Protein AF-A0A378JMI6-F1 (afdb_monomer_lite)

Foldseek 3Di:
DVVVVVVVVVVVVVVVVLVVCLPDPDPVSNVVSVVVVCVVCVVVVVVVVQVVLFVVLQVVLQVQFPFKDKQLRDQQFAPPPDDLVSQQQKAWPVRHGFNDWDDDPSGIGGDAADCSPNDPIDIWTWDDPDPFWIWTDGTSRTIMIHGDDD

Secondary structure (DSSP, 8-state):
-HHHHHHHHHHHHHHHHHHHHH--SSHHHHHHHHHHHHHHTHHHHHHHHHHHHHHHHHHHHHTT-SEEEEGGGSTTBPPTT--GGGGGG-EETTS-B---EEEETTEEEES--TTTTT-SS-EEEEEEEETTEEEEE-SSS-EEEEEPP-

Radius of gyration: 21.58 Å; chains: 1; bounding box: 46×40×66 Å

pLDDT: mean 87.58, std 8.89, range [55.69, 96.81]

Organism: NCBI:txid190655

Sequence (150 aa):
MLTTIISLLAIVIVWNLIYRVIRGRTPFRRKVKTTIVVLLFASLIIRFSHDIYASMSRLMFSFNKQGEVELVNSPLKIPPNQDATYCRQFTDQKGRVIEVVSSRDDGRYCGEFWHFKTDKSILIPYKSLNNNQTIYWASPTLKIIGPKFQ

Structure (mmCIF, N/CA/C/O backbone):
data_AF-A0A378JMI6-F1
#
_entry.id   AF-A0A378JMI6-F1
#
loop_
_atom_site.group_PDB
_atom_site.id
_atom_site.type_symbol
_atom_site.label_atom_id
_atom_site.label_alt_id
_atom_site.label_comp_id
_atom_site.label_asym_id
_atom_site.label_entity_id
_atom_site.label_seq_id
_atom_site.pdbx_PDB_ins_code
_atom_site.Cartn_x
_atom_site.Cartn_y
_atom_site.Cartn_z
_atom_site.occupancy
_atom_site.B_iso_or_equiv
_atom_site.auth_seq_id
_atom_site.auth_comp_id
_atom_site.auth_asym_id
_atom_site.auth_atom_id
_atom_site.pdbx_PDB_model_num
ATOM 1 N N . MET A 1 1 ? -8.164 25.784 11.448 1.00 55.69 1 MET A N 1
ATOM 2 C CA . MET A 1 1 ? -7.965 25.941 12.909 1.00 55.69 1 MET A CA 1
ATOM 3 C C . MET A 1 1 ? -9.277 26.005 13.683 1.00 55.69 1 MET A C 1
ATOM 5 O O . MET A 1 1 ? -9.428 25.262 14.641 1.00 55.69 1 MET A O 1
ATOM 9 N N . LEU A 1 2 ? -10.251 26.833 13.289 1.00 58.59 2 LEU A N 1
ATOM 10 C CA . LEU A 1 2 ? -11.537 26.900 14.002 1.00 58.59 2 LEU A CA 1
ATOM 11 C C . LEU A 1 2 ? -12.305 25.560 13.967 1.00 58.59 2 LEU A C 1
ATOM 13 O O . LEU A 1 2 ? -12.759 25.065 14.992 1.00 58.59 2 LEU A O 1
ATOM 17 N N . THR A 1 3 ? -12.362 24.917 12.798 1.00 68.50 3 THR A N 1
ATOM 18 C CA . THR A 1 3 ? -13.032 23.620 12.588 1.00 68.50 3 THR A CA 1
ATOM 19 C C . THR A 1 3 ? -12.405 22.477 13.387 1.00 68.50 3 THR A C 1
ATOM 21 O O . THR A 1 3 ? -13.115 21.633 13.931 1.00 68.50 3 THR A O 1
ATOM 24 N N . THR A 1 4 ? -11.077 22.471 13.522 1.00 69.38 4 THR A N 1
ATOM 25 C CA . THR A 1 4 ? -10.339 21.484 14.321 1.00 69.38 4 THR A CA 1
ATOM 26 C C . THR A 1 4 ? -10.579 21.675 15.820 1.00 69.38 4 THR A C 1
ATOM 28 O O . THR A 1 4 ? -10.757 20.690 16.531 1.00 69.38 4 THR A O 1
ATOM 31 N N . ILE A 1 5 ? -10.665 22.924 16.297 1.00 76.75 5 ILE A N 1
ATOM 32 C CA . ILE A 1 5 ? -10.963 23.243 17.705 1.00 76.75 5 ILE A CA 1
ATOM 33 C C . ILE A 1 5 ? -12.407 22.858 18.063 1.00 76.75 5 ILE A C 1
ATOM 35 O O . ILE A 1 5 ? -12.634 22.218 19.088 1.00 76.75 5 ILE A O 1
ATOM 39 N N . ILE A 1 6 ? -13.376 23.179 17.199 1.00 78.19 6 ILE A N 1
ATOM 40 C CA . ILE A 1 6 ? -14.788 22.803 17.389 1.00 78.19 6 ILE A CA 1
ATOM 41 C C . ILE A 1 6 ? -14.943 21.276 17.421 1.00 78.19 6 ILE A C 1
ATOM 43 O O . ILE A 1 6 ? -15.645 20.742 18.278 1.00 78.19 6 ILE A O 1
ATOM 47 N N . SER A 1 7 ? -14.237 20.563 16.539 1.00 70.38 7 SER A N 1
ATOM 48 C CA . SER A 1 7 ? -14.254 19.096 16.508 1.00 70.38 7 SER A CA 1
ATOM 49 C C . SER A 1 7 ? -13.661 18.485 17.784 1.00 70.38 7 SER A C 1
ATOM 51 O O . SER A 1 7 ? -14.231 17.547 18.336 1.00 70.38 7 SER A O 1
ATOM 53 N N . LEU A 1 8 ? -12.561 19.045 18.303 1.00 76.25 8 LEU A N 1
ATOM 54 C CA . LEU A 1 8 ? -11.959 18.619 19.572 1.00 76.25 8 LEU A CA 1
ATOM 55 C C . LEU A 1 8 ? -12.903 18.838 20.763 1.00 76.25 8 LEU A C 1
ATOM 57 O O . LEU A 1 8 ? -13.081 17.934 21.578 1.00 76.25 8 LEU A O 1
ATOM 61 N N . LEU A 1 9 ? -13.557 20.001 20.840 1.00 79.81 9 LEU A N 1
ATOM 62 C CA . LEU A 1 9 ? -14.556 20.292 21.874 1.00 79.81 9 LEU A CA 1
ATOM 63 C C . LEU A 1 9 ? -15.744 19.326 21.810 1.00 79.81 9 LEU A C 1
ATOM 65 O O . LEU A 1 9 ? -16.164 18.800 22.842 1.00 79.81 9 LEU A O 1
ATOM 69 N N . ALA A 1 10 ? -16.245 19.034 20.608 1.00 77.69 10 ALA A N 1
ATOM 70 C CA . ALA A 1 10 ? -17.328 18.077 20.414 1.00 77.69 10 ALA A CA 1
ATOM 71 C C . ALA A 1 10 ? -16.945 16.671 20.909 1.00 77.69 10 ALA A C 1
ATOM 73 O O . ALA A 1 10 ? -17.730 16.039 21.616 1.00 77.69 10 ALA A O 1
ATOM 74 N N . ILE A 1 11 ? -15.720 16.210 20.626 1.00 83.06 11 ILE A N 1
ATOM 75 C CA . ILE A 1 11 ? -15.206 14.919 21.111 1.00 83.06 11 ILE A CA 1
ATOM 76 C C . ILE A 1 11 ? -15.172 14.883 22.645 1.00 83.06 11 ILE A C 1
ATOM 78 O O . ILE A 1 11 ? -15.632 13.911 23.242 1.00 83.06 11 ILE A O 1
ATOM 82 N N . VAL A 1 12 ? -14.688 15.945 23.298 1.00 79.69 12 VAL A N 1
ATOM 83 C CA . VAL A 1 12 ? -14.613 16.021 24.769 1.00 79.69 12 VAL A CA 1
ATOM 84 C C . VAL A 1 12 ? -16.006 16.017 25.411 1.00 79.69 12 VAL A C 1
ATOM 86 O O . VAL A 1 12 ? -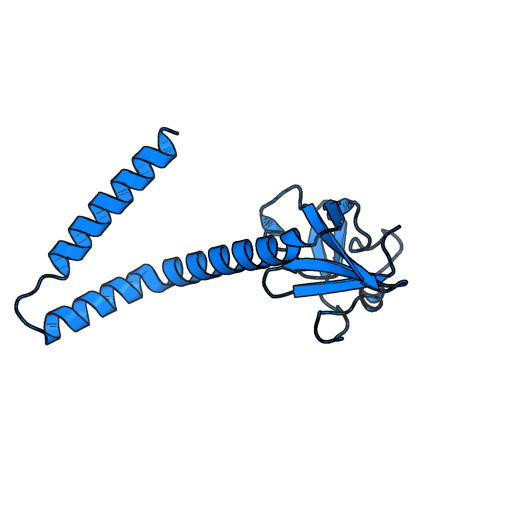16.214 15.361 26.436 1.00 79.69 12 VAL A O 1
ATOM 89 N N . ILE A 1 13 ? -16.979 16.713 24.817 1.00 81.12 13 ILE A N 1
ATOM 90 C CA . ILE A 1 13 ? -18.366 16.748 25.308 1.00 81.12 13 ILE A CA 1
ATOM 91 C C . ILE A 1 13 ? -19.025 15.373 25.155 1.00 81.12 13 ILE A C 1
ATOM 93 O O . ILE A 1 13 ? -19.598 14.850 26.115 1.00 81.12 13 ILE A O 1
ATOM 97 N N . VAL A 1 14 ? -18.897 14.753 23.979 1.00 83.44 14 VAL A N 1
ATOM 98 C CA . VAL A 1 14 ? -19.428 13.410 23.707 1.00 83.44 14 VAL A CA 1
ATOM 99 C C . VAL A 1 14 ? -18.791 12.378 24.641 1.00 83.44 14 VAL A C 1
ATOM 101 O O . VAL A 1 14 ? -19.502 11.559 25.224 1.00 83.44 14 VAL A O 1
ATOM 104 N N . TRP A 1 15 ? -17.478 12.457 24.870 1.00 81.69 15 TRP A N 1
ATOM 105 C CA . TRP A 1 15 ? -16.776 11.580 25.807 1.00 81.69 15 TRP A CA 1
ATOM 106 C C . TRP A 1 15 ? -17.283 11.735 27.245 1.00 81.69 15 TRP A C 1
ATOM 108 O O . TRP A 1 15 ? -17.526 10.737 27.922 1.00 81.69 15 TRP A O 1
ATOM 118 N N . ASN A 1 16 ? -17.526 12.968 27.703 1.00 78.62 16 ASN A N 1
ATOM 119 C CA . ASN A 1 16 ? -18.104 13.219 29.025 1.00 78.62 16 ASN A CA 1
ATOM 120 C C . ASN A 1 16 ? -19.520 12.639 29.169 1.00 78.62 16 ASN A C 1
ATOM 122 O O . ASN A 1 16 ? -19.843 12.058 30.209 1.00 78.62 16 ASN A O 1
ATOM 126 N N . LEU A 1 17 ? -20.357 12.745 28.131 1.00 77.94 17 LEU A N 1
ATOM 127 C CA . LEU A 1 17 ? -21.696 12.148 28.117 1.00 77.94 17 LEU A CA 1
ATOM 128 C C . LEU A 1 17 ? -21.627 10.618 28.191 1.00 77.94 17 LEU A C 1
ATOM 130 O O . LEU A 1 17 ? -22.283 10.011 29.041 1.00 77.94 17 LEU A O 1
ATOM 134 N N . ILE A 1 18 ? -20.779 9.997 27.368 1.00 75.44 18 ILE A N 1
ATOM 135 C CA . ILE A 1 18 ? -20.551 8.545 27.361 1.00 75.44 18 ILE A CA 1
ATOM 136 C C . ILE A 1 18 ? -20.031 8.072 28.727 1.00 75.44 18 ILE A C 1
ATOM 138 O O . ILE A 1 18 ? -20.574 7.130 29.311 1.00 75.44 18 ILE A O 1
ATOM 142 N N . TYR A 1 19 ? -19.031 8.757 29.284 1.00 74.81 19 TYR A N 1
ATOM 143 C CA . TYR A 1 19 ? -18.452 8.440 30.589 1.00 74.81 19 TYR A CA 1
ATOM 144 C C . TYR A 1 19 ? -19.497 8.498 31.712 1.00 74.81 19 TYR A C 1
ATOM 146 O O . TYR A 1 19 ? -19.574 7.599 32.557 1.00 74.81 19 TYR A O 1
ATOM 154 N N . ARG A 1 20 ? -20.371 9.512 31.687 1.00 72.31 20 ARG A N 1
ATOM 155 C CA . ARG A 1 20 ? -21.464 9.662 32.656 1.00 72.31 20 ARG A CA 1
ATOM 156 C C . ARG A 1 20 ? -22.491 8.533 32.544 1.00 72.31 20 ARG A C 1
ATOM 158 O O . ARG A 1 20 ? -22.946 8.032 33.571 1.00 72.31 20 ARG A O 1
ATOM 165 N N . VAL A 1 21 ? -22.809 8.080 31.329 1.00 69.81 21 VAL A N 1
ATOM 166 C CA . VAL A 1 21 ? -23.719 6.943 31.088 1.00 69.81 21 VAL A CA 1
ATOM 167 C C . VAL A 1 21 ? -23.124 5.624 31.596 1.00 69.81 21 VAL A C 1
ATOM 169 O O . VAL A 1 21 ? -23.850 4.813 32.189 1.00 69.81 21 VAL A O 1
ATOM 172 N N . ILE A 1 22 ? -21.814 5.420 31.414 1.00 69.44 22 ILE A N 1
ATOM 173 C CA . ILE A 1 22 ? -21.077 4.214 31.834 1.00 69.44 22 ILE A CA 1
ATOM 174 C C . ILE A 1 22 ? -20.964 4.108 33.365 1.00 69.44 22 ILE A C 1
ATOM 176 O O . ILE A 1 22 ? -20.930 2.994 33.899 1.00 69.44 22 ILE A O 1
ATOM 180 N N . ARG A 1 23 ? -20.975 5.228 34.101 1.00 68.62 23 ARG A N 1
ATOM 181 C CA . ARG A 1 23 ? -20.861 5.276 35.572 1.00 68.62 23 ARG A CA 1
ATOM 182 C C . ARG A 1 23 ? -22.141 4.796 36.289 1.00 68.62 23 ARG A C 1
ATOM 184 O O . ARG A 1 23 ? -22.793 5.530 37.018 1.00 68.62 23 ARG A O 1
ATOM 191 N N . GLY A 1 24 ? -22.516 3.533 36.084 1.00 63.47 24 GLY A N 1
ATOM 192 C CA . GLY A 1 24 ? -23.568 2.832 36.826 1.00 63.47 24 GLY A CA 1
ATOM 193 C C . GLY A 1 24 ? -23.065 2.200 38.133 1.00 63.47 24 GLY A C 1
ATOM 194 O O . GLY A 1 24 ? -21.875 1.893 38.262 1.00 63.47 24 GLY A O 1
ATOM 195 N N . ARG A 1 25 ? -23.991 1.989 39.084 1.00 65.25 25 ARG A N 1
ATOM 196 C CA . ARG A 1 25 ? -23.732 1.442 40.434 1.00 65.25 25 ARG A CA 1
ATOM 197 C C . ARG A 1 25 ? -23.365 -0.050 40.468 1.00 65.25 25 ARG A C 1
ATOM 199 O O . ARG A 1 25 ? -22.702 -0.460 41.408 1.00 65.25 25 ARG A O 1
ATOM 206 N N . THR A 1 26 ? -23.754 -0.857 39.474 1.00 70.44 26 THR A N 1
ATOM 207 C CA . THR A 1 26 ? -23.510 -2.314 39.474 1.00 70.44 26 THR A CA 1
ATOM 208 C C . THR A 1 26 ? -22.543 -2.758 38.366 1.00 70.44 26 THR A C 1
ATOM 210 O O . THR A 1 26 ? -22.628 -2.257 37.237 1.00 70.44 26 THR A O 1
ATOM 213 N N . PRO A 1 27 ? -21.635 -3.718 38.644 1.00 70.19 27 PRO A N 1
ATOM 214 C CA . PRO A 1 27 ? -20.582 -4.128 37.709 1.00 70.19 27 PRO A CA 1
ATOM 215 C C . PRO A 1 27 ? -21.136 -4.761 36.424 1.00 70.19 27 PRO A C 1
ATOM 217 O O . PRO A 1 27 ? -20.610 -4.505 35.343 1.00 70.19 27 PRO A O 1
ATOM 220 N N . PHE A 1 28 ? -22.241 -5.512 36.510 1.00 70.25 28 PHE A N 1
ATOM 221 C CA . PHE A 1 28 ? -22.895 -6.120 35.345 1.00 70.25 28 PHE A CA 1
ATOM 222 C C . PHE A 1 28 ? -23.459 -5.069 34.373 1.00 70.25 28 PHE A C 1
ATOM 224 O O . PHE A 1 28 ? -23.159 -5.096 33.181 1.00 70.25 28 PHE A O 1
ATOM 231 N N . ARG A 1 29 ? -24.198 -4.069 34.880 1.00 74.69 29 ARG A N 1
ATOM 232 C CA . ARG A 1 29 ? -24.738 -2.979 34.046 1.00 74.69 29 ARG A CA 1
ATOM 233 C C . ARG A 1 29 ? -23.636 -2.104 33.452 1.00 74.69 29 ARG A C 1
ATOM 235 O O . ARG A 1 29 ? -23.815 -1.586 32.355 1.00 74.69 29 ARG A O 1
ATOM 242 N N . ARG A 1 30 ? -22.503 -1.945 34.148 1.00 75.94 30 ARG A N 1
ATOM 243 C CA . ARG A 1 30 ? -21.333 -1.242 33.605 1.00 75.94 30 ARG A CA 1
ATOM 244 C C . ARG A 1 30 ? -20.773 -1.975 32.386 1.00 75.94 30 AR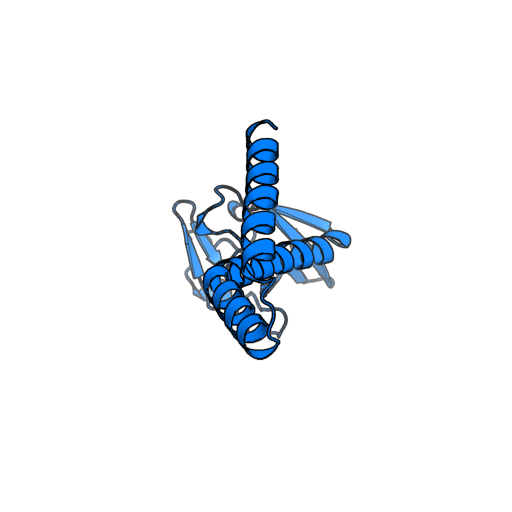G A C 1
ATOM 246 O O . ARG A 1 30 ? -20.646 -1.333 31.352 1.00 75.94 30 ARG A O 1
ATOM 253 N N . LYS A 1 31 ? -20.542 -3.296 32.482 1.00 76.81 31 LYS A N 1
ATOM 254 C CA . LYS A 1 31 ? -20.042 -4.125 31.367 1.00 76.81 31 LYS A CA 1
ATOM 255 C C . LYS A 1 31 ? -20.932 -4.012 30.128 1.00 76.81 31 LYS A C 1
ATOM 257 O O . LYS A 1 31 ? -20.432 -3.637 29.073 1.00 76.81 31 LYS A O 1
ATOM 262 N N . VAL A 1 32 ? -22.243 -4.225 30.281 1.00 80.12 32 VAL A N 1
ATOM 263 C CA . VAL A 1 32 ? -23.215 -4.151 29.170 1.00 80.12 32 VAL A CA 1
ATOM 264 C C . VAL A 1 32 ? -23.199 -2.775 28.500 1.00 80.12 32 VAL A C 1
ATOM 266 O O . VAL A 1 32 ? -23.139 -2.686 27.277 1.00 80.12 32 VAL A O 1
ATOM 269 N N . LYS A 1 33 ? -23.186 -1.691 29.286 1.00 80.50 33 LYS A N 1
ATOM 270 C CA . LYS A 1 33 ? -23.138 -0.326 28.745 1.00 80.50 33 LYS A CA 1
ATOM 271 C C . LYS A 1 33 ? -21.856 -0.046 27.967 1.00 80.50 33 LYS A C 1
ATOM 273 O O . LYS A 1 33 ? -21.938 0.518 26.882 1.00 80.50 33 LYS A O 1
ATOM 278 N N . THR A 1 34 ? -20.691 -0.453 28.474 1.00 79.00 34 THR A N 1
ATOM 279 C CA . THR A 1 34 ? -19.436 -0.335 27.713 1.00 79.00 34 THR A CA 1
ATOM 280 C C . THR A 1 34 ? -19.465 -1.158 26.436 1.00 79.00 34 THR A C 1
ATOM 282 O O . THR A 1 34 ? -19.046 -0.648 25.408 1.00 79.00 34 THR A O 1
ATOM 285 N N . THR A 1 35 ? -19.995 -2.383 26.462 1.00 81.81 35 THR A N 1
ATOM 286 C CA . THR A 1 35 ? -20.101 -3.211 25.256 1.00 81.81 35 THR A CA 1
ATOM 287 C C . THR A 1 35 ? -20.987 -2.550 24.203 1.00 81.81 35 THR A C 1
ATOM 289 O O . THR A 1 35 ? -20.582 -2.476 23.051 1.00 81.81 35 THR A O 1
ATOM 292 N N . ILE A 1 36 ? -22.145 -2.001 24.586 1.00 83.38 36 ILE A N 1
ATOM 293 C CA . ILE A 1 36 ? -23.033 -1.277 23.660 1.00 83.38 36 ILE A CA 1
ATOM 294 C C . ILE A 1 36 ? -22.325 -0.055 23.071 1.00 83.38 36 ILE A C 1
ATOM 296 O O . ILE A 1 36 ? -22.365 0.145 21.863 1.00 83.38 36 ILE A O 1
ATOM 300 N N . VAL A 1 37 ? -21.643 0.741 23.899 1.00 82.31 37 VAL A N 1
ATOM 301 C CA . VAL A 1 37 ? -20.878 1.903 23.421 1.00 82.31 37 VAL A CA 1
ATOM 302 C C . VAL A 1 37 ? -19.784 1.463 22.444 1.00 82.31 37 VAL A C 1
ATOM 304 O O . VAL A 1 37 ? -19.691 2.014 21.354 1.00 82.31 37 VAL A O 1
ATOM 307 N N . VAL A 1 38 ? -18.991 0.444 22.781 1.00 83.00 38 VAL A N 1
ATOM 308 C CA . VAL A 1 38 ? -17.940 -0.072 21.890 1.00 83.00 38 VAL A CA 1
ATOM 309 C C . VAL A 1 38 ? -18.531 -0.588 20.580 1.00 83.00 38 VAL A C 1
ATOM 311 O O . VAL A 1 38 ? -17.977 -0.290 19.530 1.00 83.00 38 VAL A O 1
ATOM 314 N N . LEU A 1 39 ? -19.664 -1.296 20.616 1.00 84.62 39 LEU A N 1
ATOM 315 C CA . LEU A 1 39 ? -20.353 -1.774 19.414 1.00 84.62 39 LEU A CA 1
ATOM 316 C C . LEU A 1 39 ? -20.852 -0.620 18.536 1.00 84.62 39 LEU A C 1
ATOM 318 O O . LEU A 1 39 ? -20.661 -0.662 17.325 1.00 84.62 39 LEU A O 1
ATOM 322 N N . LEU A 1 40 ? -21.427 0.429 19.134 1.00 85.75 40 LEU A N 1
ATOM 323 C CA . LEU A 1 40 ? -21.876 1.622 18.405 1.00 85.75 40 LEU A CA 1
ATOM 324 C C . LEU A 1 40 ? -20.719 2.337 17.697 1.00 85.75 40 LEU A C 1
ATOM 326 O O . LEU A 1 40 ? -20.899 2.857 16.599 1.00 85.75 40 LEU A O 1
ATOM 330 N N . PHE A 1 41 ? -19.531 2.337 18.303 1.00 83.88 41 PHE A N 1
ATOM 331 C CA . PHE A 1 41 ? -18.333 2.951 17.731 1.00 83.88 41 PHE A CA 1
ATOM 332 C C . PHE A 1 41 ? -17.412 1.958 17.009 1.00 83.88 41 PHE A C 1
ATOM 334 O O . PHE A 1 41 ? -16.353 2.363 16.537 1.00 83.88 41 PHE A O 1
ATOM 341 N N . ALA A 1 42 ? -17.785 0.682 16.877 1.00 84.19 42 ALA A N 1
ATOM 342 C CA . ALA A 1 42 ? -16.883 -0.357 16.380 1.00 84.19 42 ALA A CA 1
ATOM 343 C C . ALA A 1 42 ? -16.388 -0.062 14.959 1.00 84.19 42 ALA A C 1
ATOM 345 O O . ALA A 1 42 ? -15.194 -0.165 14.688 1.00 84.19 42 ALA A O 1
ATOM 346 N N . SER A 1 43 ? -17.280 0.374 14.067 1.00 84.12 43 SER A N 1
ATOM 347 C CA . SER A 1 43 ? -16.921 0.752 12.695 1.00 84.12 43 SER A CA 1
ATOM 348 C C . SER A 1 43 ? -15.948 1.934 12.652 1.00 84.12 43 SER A C 1
ATOM 350 O O . SER A 1 43 ? -14.986 1.919 11.883 1.00 84.12 43 SER A O 1
ATOM 352 N N . LEU A 1 44 ? -16.159 2.934 13.514 1.00 85.31 44 LEU A N 1
ATOM 353 C CA . LEU A 1 44 ? -15.290 4.102 13.637 1.00 85.31 44 LEU A CA 1
ATOM 354 C C . LEU A 1 44 ? -13.909 3.707 14.170 1.00 85.31 44 LEU A C 1
ATOM 356 O O . LEU A 1 44 ? -12.901 4.138 13.619 1.00 85.31 44 LEU A O 1
ATOM 360 N N . ILE A 1 45 ? -13.867 2.854 15.198 1.00 83.81 45 ILE A N 1
ATOM 361 C CA . ILE A 1 45 ? -12.624 2.333 15.775 1.00 83.81 45 ILE A CA 1
ATOM 362 C C . ILE A 1 45 ? -11.848 1.550 14.715 1.00 83.81 45 ILE A C 1
ATOM 364 O O . ILE A 1 45 ? -10.669 1.821 14.525 1.00 83.81 45 ILE A O 1
ATOM 368 N N . ILE A 1 46 ? -12.500 0.646 13.975 1.00 85.50 46 ILE A N 1
ATOM 369 C CA . ILE A 1 46 ? -11.853 -0.147 12.918 1.00 85.50 46 ILE A CA 1
ATOM 370 C C . ILE A 1 46 ? -11.248 0.763 11.846 1.00 85.50 46 ILE A C 1
ATOM 372 O O . ILE A 1 46 ? -10.079 0.599 11.494 1.00 85.50 46 ILE A O 1
ATOM 376 N N . ARG A 1 47 ? -12.013 1.743 11.350 1.00 85.75 47 ARG A N 1
ATOM 377 C CA . ARG A 1 47 ? -11.529 2.682 10.331 1.00 85.75 47 ARG A CA 1
ATOM 378 C C . ARG A 1 47 ? -10.354 3.512 10.846 1.00 85.75 47 ARG A C 1
ATOM 380 O O . ARG A 1 47 ? -9.324 3.584 10.189 1.00 85.75 47 ARG A O 1
ATOM 387 N N . PHE A 1 48 ? -10.476 4.061 12.052 1.00 86.69 48 PHE A N 1
ATOM 388 C CA . PHE A 1 48 ? -9.423 4.858 12.672 1.00 86.69 48 PHE A CA 1
ATOM 389 C C . PHE A 1 48 ? -8.148 4.042 12.928 1.00 86.69 48 PHE A C 1
ATOM 391 O O . PHE A 1 48 ? -7.045 4.506 12.648 1.00 86.69 48 PHE A O 1
ATOM 398 N N . SER A 1 49 ? -8.278 2.799 13.400 1.00 86.12 49 SER A N 1
ATOM 399 C CA . SER A 1 49 ? -7.147 1.882 13.559 1.00 86.12 49 SER A CA 1
ATOM 400 C C . SER A 1 49 ? -6.471 1.572 12.225 1.00 86.12 49 SER A C 1
ATOM 402 O O . SER A 1 49 ? -5.242 1.548 12.165 1.00 86.12 49 SER A O 1
ATOM 404 N N . HIS A 1 50 ? -7.248 1.373 11.158 1.00 87.56 50 HIS A N 1
ATOM 405 C CA . HIS A 1 50 ? -6.709 1.156 9.819 1.00 87.56 50 HIS A CA 1
ATOM 406 C C . HIS A 1 50 ? -5.928 2.380 9.317 1.00 87.56 50 HIS A C 1
ATOM 408 O O . HIS A 1 50 ? -4.817 2.230 8.813 1.00 87.56 50 HIS A O 1
ATOM 414 N N . ASP A 1 51 ? -6.459 3.589 9.509 1.00 88.44 51 ASP A N 1
ATOM 415 C CA . ASP A 1 51 ? -5.808 4.839 9.095 1.00 88.44 51 ASP A CA 1
ATOM 416 C C . ASP A 1 51 ? -4.518 5.113 9.890 1.00 88.44 51 ASP A C 1
ATOM 418 O O . ASP A 1 51 ? -3.505 5.539 9.321 1.00 88.44 51 ASP A O 1
ATOM 422 N N . ILE A 1 52 ? -4.506 4.808 11.195 1.00 88.75 52 ILE A N 1
ATOM 423 C CA . ILE A 1 52 ? -3.287 4.864 12.018 1.00 88.75 52 ILE A CA 1
ATOM 424 C C . ILE A 1 52 ? -2.254 3.867 11.500 1.00 88.75 52 ILE A C 1
ATOM 426 O O . ILE A 1 52 ? -1.093 4.231 11.304 1.00 88.75 52 ILE A O 1
ATOM 430 N N . TYR A 1 53 ? -2.661 2.616 11.272 1.00 90.50 53 TYR A N 1
ATOM 431 C CA . TYR A 1 53 ? -1.765 1.580 10.766 1.00 90.50 53 TYR A CA 1
ATOM 432 C C . TYR A 1 53 ? -1.177 1.967 9.406 1.00 90.50 53 TYR A C 1
ATOM 434 O O . TYR A 1 53 ? 0.028 1.835 9.195 1.00 90.50 53 TYR A O 1
ATOM 442 N N . ALA A 1 54 ? -2.003 2.511 8.512 1.00 91.50 54 ALA A N 1
ATOM 443 C CA . ALA A 1 54 ? -1.586 3.028 7.218 1.00 91.50 54 ALA A CA 1
ATOM 444 C C . ALA A 1 54 ? -0.519 4.113 7.342 1.00 91.50 54 ALA A C 1
ATOM 446 O O . ALA A 1 54 ? 0.552 4.011 6.738 1.00 91.50 54 ALA A O 1
ATOM 447 N N . SER A 1 55 ? -0.797 5.114 8.175 1.00 91.12 55 SER A N 1
ATOM 448 C CA . SER A 1 55 ? 0.095 6.247 8.407 1.00 91.12 55 SER A CA 1
ATOM 449 C C . SER A 1 55 ? 1.425 5.795 9.007 1.00 91.12 55 SER A C 1
ATOM 451 O O . SER A 1 55 ? 2.485 6.191 8.526 1.00 91.12 55 SER A O 1
ATOM 453 N N . MET A 1 56 ? 1.383 4.905 10.001 1.00 92.25 56 MET A N 1
ATOM 454 C CA . MET A 1 56 ? 2.579 4.360 10.642 1.00 92.25 56 MET A CA 1
ATOM 455 C C . MET A 1 56 ? 3.394 3.488 9.681 1.00 92.25 56 MET A C 1
ATOM 457 O O . MET A 1 56 ? 4.610 3.631 9.604 1.00 92.25 56 MET A O 1
ATOM 461 N N . SER A 1 57 ? 2.738 2.618 8.908 1.00 93.44 57 SER A N 1
ATOM 462 C CA . SER A 1 57 ? 3.381 1.769 7.895 1.00 93.44 57 SER A CA 1
ATOM 463 C C . SER A 1 57 ? 4.112 2.612 6.850 1.00 93.44 57 SER A C 1
ATOM 465 O O . SER A 1 57 ? 5.282 2.354 6.549 1.00 93.44 57 SER A O 1
ATOM 467 N N . ARG A 1 58 ? 3.455 3.668 6.352 1.00 93.31 58 ARG A N 1
ATOM 468 C CA . ARG A 1 58 ? 4.057 4.614 5.410 1.00 93.31 58 ARG A CA 1
ATOM 469 C C . ARG A 1 58 ? 5.234 5.349 6.035 1.00 93.31 58 ARG A C 1
ATOM 471 O O . ARG A 1 58 ? 6.290 5.418 5.421 1.00 93.31 58 ARG A O 1
ATOM 478 N N . LEU A 1 59 ? 5.076 5.870 7.249 1.00 93.50 59 LEU A N 1
ATOM 479 C CA . LEU A 1 59 ? 6.115 6.621 7.953 1.00 93.50 59 LEU A CA 1
ATOM 480 C C . LEU A 1 59 ? 7.354 5.754 8.222 1.00 93.50 59 LEU A C 1
ATOM 482 O O . LEU A 1 59 ? 8.470 6.165 7.911 1.00 93.50 59 LEU A O 1
ATOM 486 N N . MET A 1 60 ? 7.154 4.517 8.684 1.00 92.50 60 MET A N 1
ATOM 487 C CA . MET A 1 60 ? 8.226 3.539 8.887 1.00 92.50 60 MET A CA 1
ATOM 488 C C . MET A 1 60 ? 8.971 3.212 7.592 1.00 92.50 60 MET A C 1
ATOM 490 O O . MET A 1 60 ? 10.192 3.068 7.594 1.00 92.50 60 MET A O 1
ATOM 494 N N . PHE A 1 61 ? 8.253 3.101 6.473 1.00 93.19 61 PHE A N 1
ATOM 495 C CA . PHE A 1 61 ? 8.884 2.928 5.169 1.00 93.19 61 PHE A CA 1
ATOM 496 C C . PHE A 1 61 ? 9.669 4.181 4.750 1.00 93.19 61 PHE A C 1
ATOM 498 O O . PHE A 1 61 ? 10.801 4.074 4.275 1.00 93.19 61 PHE A O 1
ATOM 505 N N . SER A 1 62 ? 9.083 5.358 4.969 1.00 92.12 62 SER A N 1
ATOM 506 C CA . SER A 1 62 ? 9.630 6.656 4.581 1.00 92.12 62 SER A CA 1
ATOM 507 C C . SER A 1 62 ? 10.886 7.069 5.341 1.00 92.12 62 SER A C 1
ATOM 509 O O . SER A 1 62 ? 11.635 7.879 4.809 1.00 92.12 62 SER A O 1
ATOM 511 N N . PHE A 1 63 ? 11.175 6.515 6.523 1.00 92.38 63 PHE A N 1
ATOM 512 C CA . PHE A 1 63 ? 12.437 6.802 7.222 1.00 92.38 63 PHE A CA 1
ATOM 513 C C . PHE A 1 63 ? 13.680 6.440 6.404 1.00 92.38 63 PHE A C 1
ATOM 515 O O . PHE A 1 63 ? 14.694 7.116 6.507 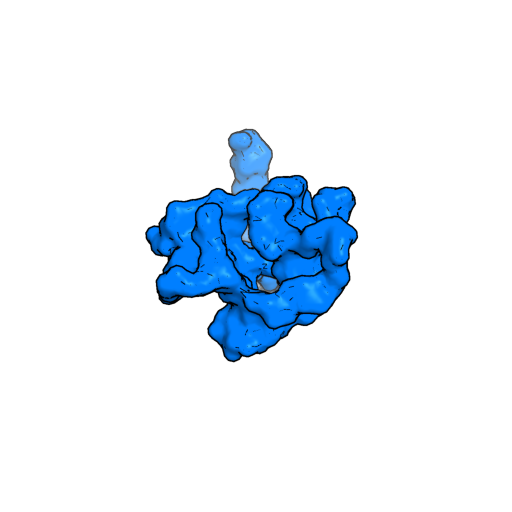1.00 92.38 63 PHE A O 1
ATOM 522 N N . ASN A 1 64 ? 13.580 5.406 5.566 1.00 89.19 64 ASN A N 1
ATOM 523 C CA . ASN A 1 64 ? 14.678 4.914 4.735 1.00 89.19 64 ASN A CA 1
ATOM 524 C C . ASN A 1 64 ? 14.345 5.012 3.236 1.00 89.19 64 ASN A C 1
ATOM 526 O O . ASN A 1 64 ? 14.839 4.205 2.442 1.00 89.19 64 ASN A O 1
ATOM 530 N N . LYS A 1 65 ? 13.447 5.927 2.840 1.00 93.06 65 LYS A N 1
ATOM 531 C CA . LYS A 1 65 ? 13.142 6.142 1.418 1.00 93.06 65 LYS A CA 1
ATOM 532 C C . LYS A 1 65 ? 14.302 6.859 0.732 1.00 93.06 65 LYS A C 1
ATOM 534 O O . LYS A 1 65 ? 14.973 7.688 1.338 1.00 93.06 65 LYS A O 1
ATOM 539 N N . GLN A 1 66 ? 14.489 6.573 -0.549 1.00 94.25 66 GLN A N 1
ATOM 540 C CA . GLN A 1 66 ? 15.388 7.344 -1.408 1.00 94.25 66 GLN A CA 1
ATOM 541 C C . GLN A 1 66 ? 14.680 8.560 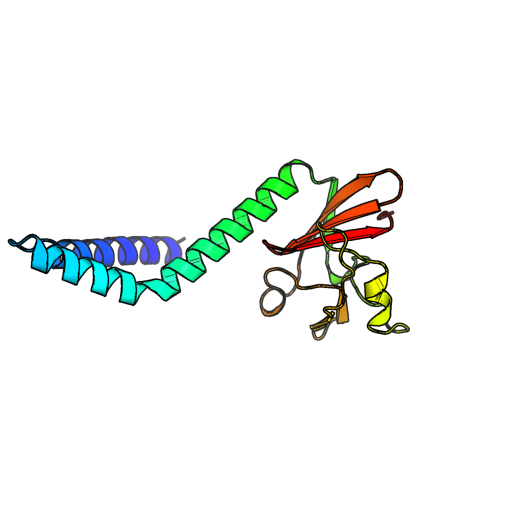-2.005 1.00 94.25 66 GLN A C 1
ATOM 543 O O . GLN A 1 66 ? 15.286 9.612 -2.160 1.00 94.25 66 GLN A O 1
ATOM 548 N N . GLY A 1 67 ? 13.389 8.428 -2.301 1.00 94.00 67 GLY A N 1
ATOM 549 C CA . GLY A 1 67 ? 12.586 9.498 -2.872 1.00 94.00 67 GLY A CA 1
ATOM 550 C C . GLY A 1 67 ? 11.101 9.171 -2.831 1.00 94.00 67 GLY A C 1
ATOM 551 O O . GLY A 1 67 ? 10.685 8.137 -2.298 1.00 94.00 67 GLY A O 1
ATOM 552 N N . GLU A 1 68 ? 10.301 10.072 -3.391 1.00 95.12 68 GLU A N 1
ATOM 553 C CA . GLU A 1 68 ? 8.894 9.831 -3.696 1.00 95.12 68 GLU A CA 1
ATOM 554 C C . GLU A 1 68 ? 8.658 10.097 -5.178 1.00 95.12 68 GLU A C 1
ATOM 556 O O . GLU A 1 68 ? 9.211 11.042 -5.734 1.00 95.12 68 GLU A O 1
ATOM 561 N N . VAL A 1 69 ? 7.842 9.259 -5.809 1.00 94.75 69 VAL A N 1
ATOM 562 C CA . VAL A 1 69 ? 7.414 9.427 -7.198 1.00 94.75 69 VAL A CA 1
ATOM 563 C C . VAL A 1 69 ? 5.900 9.532 -7.231 1.00 94.75 69 VAL A C 1
ATOM 565 O O . VAL A 1 69 ? 5.205 8.832 -6.496 1.00 94.75 69 VAL A O 1
ATOM 568 N N . GLU A 1 70 ? 5.369 10.412 -8.066 1.00 94.88 70 GLU A N 1
ATOM 569 C CA . GLU A 1 70 ? 3.929 10.460 -8.283 1.00 94.88 70 GLU A CA 1
ATOM 570 C C . GLU A 1 70 ? 3.463 9.190 -9.005 1.00 94.88 70 GLU A C 1
ATOM 572 O O . GLU A 1 70 ? 4.098 8.754 -9.963 1.00 94.88 70 GLU A O 1
ATOM 577 N N . LEU A 1 71 ? 2.350 8.592 -8.574 1.00 94.62 71 LEU A N 1
ATOM 578 C CA . LEU A 1 71 ? 1.830 7.337 -9.126 1.00 94.62 71 LEU A CA 1
ATOM 579 C C . LEU A 1 71 ? 1.679 7.397 -10.656 1.00 94.62 71 LEU A C 1
ATOM 581 O O . LEU A 1 71 ? 2.062 6.451 -11.344 1.00 94.62 71 LEU A O 1
ATOM 585 N N . VAL A 1 72 ? 1.217 8.534 -11.187 1.00 93.31 72 VAL A N 1
ATOM 586 C CA . VAL A 1 72 ? 1.064 8.786 -12.633 1.00 93.31 72 VAL A CA 1
ATOM 587 C C . VAL A 1 72 ? 2.385 8.731 -13.413 1.00 93.31 72 VAL A C 1
ATOM 589 O O . VAL A 1 72 ? 2.363 8.414 -14.599 1.00 93.31 72 VAL A O 1
ATOM 592 N N . ASN A 1 73 ? 3.512 9.006 -12.750 1.00 92.81 73 ASN A N 1
ATOM 593 C CA . ASN A 1 73 ? 4.865 9.032 -13.318 1.00 92.81 73 ASN A CA 1
ATOM 594 C C . ASN A 1 73 ? 5.699 7.810 -12.895 1.00 92.81 73 ASN A C 1
ATOM 596 O O . ASN A 1 73 ? 6.884 7.714 -13.206 1.00 92.81 73 ASN A O 1
ATOM 600 N N . SER A 1 74 ? 5.102 6.888 -12.141 1.00 93.06 74 SER A N 1
ATOM 601 C CA . SER A 1 74 ? 5.779 5.698 -11.638 1.00 93.06 74 SER A CA 1
ATOM 602 C C . SER A 1 74 ? 5.761 4.569 -12.678 1.00 93.06 74 SER A C 1
ATOM 604 O O . SER A 1 74 ? 4.832 4.496 -13.488 1.00 93.06 74 SER A O 1
ATOM 606 N N . PRO A 1 75 ? 6.700 3.606 -12.612 1.00 93.31 75 PRO A N 1
ATOM 607 C CA . PRO A 1 75 ? 6.649 2.415 -13.461 1.00 93.31 75 PRO A CA 1
ATOM 608 C C . PRO A 1 75 ? 5.460 1.507 -13.123 1.00 93.31 75 PRO A C 1
ATOM 610 O O . PRO A 1 75 ? 5.220 0.529 -13.809 1.00 93.31 75 PRO A O 1
ATOM 613 N N . LEU A 1 76 ? 4.697 1.807 -12.068 1.00 95.19 76 LEU A N 1
ATOM 614 C CA . LEU A 1 76 ? 3.489 1.066 -11.722 1.00 95.19 76 LEU A CA 1
ATOM 615 C C . LEU A 1 76 ? 2.306 1.447 -12.621 1.00 95.19 76 LEU A C 1
ATOM 617 O O . LEU A 1 76 ? 1.297 0.744 -12.613 1.00 95.19 76 LEU A O 1
ATOM 621 N N . LYS A 1 77 ? 2.403 2.537 -13.395 1.00 95.25 77 LYS A N 1
ATOM 622 C CA . LYS A 1 77 ? 1.413 2.889 -14.414 1.00 95.25 77 LYS A CA 1
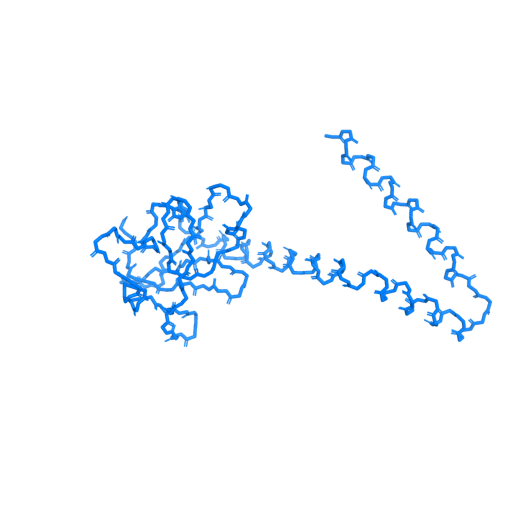ATOM 623 C C . LYS A 1 77 ? 1.559 1.966 -15.619 1.00 95.25 77 LYS A C 1
ATOM 625 O O . LYS A 1 77 ? 2.633 1.867 -16.202 1.00 95.25 77 LYS A O 1
ATOM 630 N N . ILE A 1 78 ? 0.461 1.330 -16.017 1.00 95.19 78 ILE A N 1
ATOM 631 C CA . ILE A 1 78 ? 0.413 0.495 -17.217 1.00 95.19 78 ILE A CA 1
ATOM 632 C C . ILE A 1 78 ? 0.520 1.417 -18.441 1.00 95.19 78 ILE A C 1
ATOM 634 O O . ILE A 1 78 ? -0.335 2.298 -18.604 1.00 95.19 78 ILE A O 1
ATOM 638 N N . PRO A 1 79 ? 1.535 1.239 -19.308 1.00 93.62 79 PRO A N 1
ATOM 639 C CA . PRO A 1 79 ? 1.654 2.018 -20.533 1.00 93.62 79 PRO A CA 1
ATOM 640 C C . PRO A 1 79 ? 0.409 1.867 -21.430 1.00 93.62 79 PRO A C 1
ATOM 642 O O . PRO A 1 79 ? -0.195 0.794 -21.450 1.00 93.62 79 PRO A O 1
ATOM 645 N N . PRO A 1 80 ? 0.019 2.892 -22.214 1.00 89.88 80 PRO A N 1
ATOM 646 C CA . PRO A 1 80 ? -1.198 2.847 -23.036 1.00 89.88 80 PRO A CA 1
ATOM 647 C C . PRO A 1 80 ? -1.243 1.697 -24.051 1.00 89.88 80 PRO A C 1
ATOM 649 O O . PRO A 1 80 ? -2.320 1.254 -24.428 1.00 89.88 80 PRO A O 1
ATOM 652 N N . ASN A 1 81 ? -0.076 1.217 -24.484 1.00 89.69 81 ASN A N 1
ATOM 653 C CA . ASN A 1 81 ? 0.094 0.123 -25.440 1.00 89.69 81 ASN A CA 1
ATOM 654 C C . ASN A 1 81 ? 0.219 -1.264 -24.784 1.00 89.69 81 ASN A C 1
ATOM 656 O O . ASN A 1 81 ? 0.546 -2.225 -25.476 1.00 89.69 81 ASN A O 1
ATOM 660 N N . GLN A 1 82 ? 0.024 -1.371 -23.468 1.00 91.25 82 GLN A N 1
ATOM 661 C CA . GLN A 1 82 ? 0.130 -2.627 -22.732 1.00 91.25 82 GLN A CA 1
ATOM 662 C C . GLN A 1 82 ? -1.152 -2.967 -21.973 1.00 91.25 82 GLN A C 1
ATOM 664 O O . GLN A 1 82 ? -1.981 -2.107 -21.669 1.00 91.25 82 GLN A O 1
ATOM 669 N N . ASP A 1 83 ? -1.283 -4.246 -21.634 1.00 89.56 83 ASP A N 1
ATOM 670 C CA . ASP A 1 83 ? -2.427 -4.794 -20.913 1.00 89.56 83 ASP A CA 1
ATOM 671 C C . ASP A 1 83 ? -2.082 -5.136 -19.460 1.00 89.56 83 ASP A C 1
ATOM 673 O O . ASP A 1 83 ? -0.979 -4.890 -18.973 1.00 89.56 83 ASP A O 1
ATOM 677 N N . ALA A 1 84 ? -3.038 -5.742 -18.750 1.00 87.56 84 ALA A N 1
ATOM 678 C CA . ALA A 1 84 ? -2.872 -6.190 -17.367 1.00 87.56 84 ALA A CA 1
ATOM 679 C C . ALA A 1 84 ? -1.680 -7.151 -17.169 1.00 87.56 84 ALA A C 1
ATOM 681 O O . ALA A 1 84 ? -1.163 -7.279 -16.060 1.00 87.56 84 ALA A O 1
ATOM 682 N N . THR A 1 85 ? -1.195 -7.796 -18.237 1.00 92.69 85 THR A N 1
ATOM 683 C CA . THR A 1 85 ? 0.014 -8.633 -18.210 1.00 92.69 85 THR A CA 1
ATOM 684 C C . THR A 1 85 ? 1.273 -7.853 -17.841 1.00 92.69 85 THR A C 1
ATOM 686 O O . THR A 1 85 ? 2.185 -8.453 -17.274 1.00 92.69 85 THR A O 1
ATOM 689 N N . TYR A 1 86 ? 1.309 -6.534 -18.069 1.00 94.12 86 TYR A N 1
ATOM 690 C CA . TYR A 1 86 ? 2.398 -5.659 -17.626 1.00 94.12 86 TYR A CA 1
ATOM 691 C C . TYR A 1 86 ? 2.648 -5.781 -16.120 1.00 94.12 86 TYR A C 1
ATOM 693 O O . TYR A 1 86 ? 3.793 -5.733 -15.672 1.00 94.12 86 TYR A O 1
ATOM 701 N N . CYS A 1 87 ? 1.599 -6.015 -15.326 1.00 94.69 87 CYS A N 1
ATOM 702 C CA . CYS A 1 87 ? 1.732 -6.119 -13.879 1.00 94.69 87 CYS A CA 1
ATOM 703 C C . CYS A 1 87 ? 2.514 -7.353 -13.419 1.00 94.69 87 CYS A C 1
ATOM 705 O O . CYS A 1 87 ? 3.036 -7.368 -12.305 1.00 94.69 87 CYS A O 1
ATOM 707 N N . ARG A 1 88 ? 2.699 -8.344 -14.304 1.00 94.00 88 ARG A N 1
ATOM 708 C CA . ARG A 1 88 ? 3.410 -9.584 -13.982 1.00 94.00 88 ARG A CA 1
ATOM 709 C C . ARG A 1 88 ? 4.902 -9.406 -13.707 1.00 94.00 88 ARG A C 1
ATOM 711 O O . ARG A 1 88 ? 5.512 -10.285 -13.109 1.00 94.00 88 ARG A O 1
ATOM 718 N N . GLN A 1 89 ? 5.488 -8.282 -14.120 1.00 93.31 89 GLN A N 1
ATOM 719 C CA . GLN A 1 89 ? 6.882 -7.956 -13.800 1.00 93.31 89 GLN A CA 1
ATOM 720 C C . GLN A 1 89 ? 7.069 -7.480 -12.349 1.00 93.31 89 GLN A C 1
ATOM 722 O O . GLN A 1 89 ? 8.201 -7.364 -11.880 1.00 93.31 89 GLN A O 1
ATOM 727 N N . PHE A 1 90 ? 5.972 -7.169 -11.653 1.00 96.19 90 PHE A N 1
ATOM 728 C CA . PHE A 1 90 ? 5.991 -6.718 -10.272 1.00 96.19 90 PHE A CA 1
ATOM 729 C C . PHE A 1 90 ? 5.595 -7.852 -9.335 1.00 96.19 90 PHE A C 1
ATOM 731 O O . PHE A 1 90 ? 4.748 -8.691 -9.651 1.00 96.19 90 PHE A O 1
ATOM 738 N N . THR A 1 91 ? 6.177 -7.838 -8.142 1.00 96.75 91 THR A N 1
ATOM 739 C CA . THR A 1 91 ? 5.856 -8.784 -7.070 1.00 96.75 91 THR A CA 1
ATOM 740 C C . THR A 1 91 ? 5.508 -8.051 -5.782 1.00 96.75 91 THR A C 1
ATOM 742 O O . THR A 1 91 ? 5.910 -6.907 -5.575 1.00 96.75 91 THR A O 1
ATOM 745 N N . ASP A 1 92 ? 4.732 -8.683 -4.910 1.00 95.38 92 ASP A N 1
ATOM 746 C CA . ASP A 1 92 ? 4.492 -8.198 -3.557 1.00 95.38 92 ASP A CA 1
ATOM 747 C C . ASP A 1 92 ? 5.690 -8.498 -2.637 1.00 95.38 92 ASP A C 1
ATOM 749 O O . ASP A 1 92 ? 6.638 -9.201 -2.993 1.00 95.38 92 ASP A O 1
ATOM 753 N N . GLN A 1 93 ? 5.632 -8.017 -1.395 1.00 91.50 93 GLN A N 1
ATOM 754 C CA . GLN A 1 93 ? 6.658 -8.294 -0.383 1.00 91.50 93 GLN A CA 1
ATOM 755 C C . GLN A 1 93 ? 6.852 -9.784 -0.035 1.00 91.50 93 GLN A C 1
ATOM 757 O O . GLN A 1 93 ? 7.770 -10.108 0.715 1.00 91.50 93 GLN A O 1
ATOM 762 N N . LYS A 1 94 ? 5.975 -10.678 -0.504 1.00 94.25 94 LYS A N 1
ATOM 763 C CA . LYS A 1 94 ? 6.048 -12.134 -0.314 1.00 94.25 94 LYS A CA 1
ATOM 764 C C . LYS A 1 94 ? 6.505 -12.857 -1.589 1.00 94.25 94 LYS A C 1
ATOM 766 O O . LYS A 1 94 ? 6.507 -14.084 -1.603 1.00 94.25 94 LYS A O 1
ATOM 771 N N . GLY A 1 95 ? 6.869 -12.125 -2.646 1.00 92.69 95 GLY A N 1
ATOM 772 C CA . GLY A 1 95 ? 7.294 -12.679 -3.931 1.00 92.69 95 GLY A CA 1
ATOM 773 C C . GLY A 1 95 ? 6.147 -13.141 -4.835 1.00 92.69 95 GLY A C 1
ATOM 774 O O . GLY A 1 95 ? 6.395 -13.823 -5.825 1.00 92.69 95 GLY A O 1
ATOM 775 N N . ARG A 1 96 ? 4.893 -12.798 -4.520 1.00 96.00 96 ARG A N 1
ATOM 776 C CA . ARG A 1 96 ? 3.735 -13.140 -5.358 1.00 96.00 96 ARG A CA 1
ATOM 777 C C . ARG A 1 96 ? 3.546 -12.086 -6.432 1.00 96.00 96 ARG A C 1
ATOM 779 O O . ARG A 1 96 ? 3.662 -10.898 -6.155 1.00 96.00 96 ARG A O 1
ATOM 786 N N . VAL A 1 97 ? 3.231 -12.522 -7.642 1.00 96.12 97 VAL A N 1
ATOM 787 C CA . VAL A 1 97 ? 3.018 -11.632 -8.785 1.00 96.12 97 VAL A CA 1
ATOM 788 C C . VAL A 1 97 ? 1.829 -10.696 -8.538 1.00 96.12 97 VAL A C 1
ATOM 790 O O . VAL A 1 97 ? 0.817 -11.101 -7.964 1.00 96.12 97 VAL A O 1
ATOM 793 N N . ILE A 1 98 ? 1.948 -9.437 -8.966 1.00 95.69 98 ILE A N 1
ATOM 794 C CA . ILE A 1 98 ? 0.849 -8.471 -8.898 1.00 95.69 98 ILE A CA 1
ATOM 795 C C . ILE A 1 98 ? -0.113 -8.710 -10.065 1.00 95.69 98 ILE A C 1
ATOM 797 O O . ILE A 1 98 ? 0.214 -8.461 -11.222 1.00 95.69 98 ILE A O 1
ATOM 801 N N . GLU A 1 99 ? -1.324 -9.161 -9.749 1.00 92.25 99 GLU A N 1
ATOM 802 C CA . GLU A 1 99 ? -2.400 -9.372 -10.732 1.00 92.25 99 GLU A CA 1
ATOM 803 C C . GLU A 1 99 ? -3.489 -8.294 -10.662 1.00 92.25 99 GLU A C 1
ATOM 805 O O . GLU A 1 99 ? -4.294 -8.147 -11.579 1.00 92.25 99 GLU A O 1
ATOM 810 N N . VAL A 1 100 ? -3.515 -7.523 -9.573 1.00 93.06 100 VAL A N 1
ATOM 811 C CA . VAL A 1 100 ? -4.532 -6.494 -9.351 1.00 93.06 100 VAL A CA 1
ATOM 812 C C . VAL A 1 100 ? -4.228 -5.263 -10.198 1.00 93.06 100 VAL A C 1
ATOM 814 O O . VAL A 1 100 ? -3.113 -4.742 -10.169 1.00 93.06 100 VAL A O 1
ATOM 817 N N . VAL A 1 101 ? -5.246 -4.768 -10.905 1.00 94.50 101 VAL A N 1
ATOM 818 C CA . VAL A 1 101 ? -5.183 -3.534 -11.692 1.00 94.50 101 VAL A CA 1
ATOM 819 C C . VAL A 1 101 ? -6.181 -2.524 -11.140 1.00 94.50 101 VAL A C 1
ATOM 821 O O . VAL A 1 101 ? -7.392 -2.741 -11.180 1.00 94.50 101 VAL A O 1
ATOM 824 N N . SER A 1 102 ? -5.671 -1.392 -10.664 1.00 94.06 102 SER A N 1
ATOM 825 C CA . SER A 1 102 ? -6.479 -0.243 -10.254 1.00 94.06 102 SER A CA 1
ATOM 826 C C . SER A 1 102 ? -6.628 0.731 -11.421 1.00 94.06 102 SER A C 1
ATOM 828 O O . SER A 1 102 ? -5.653 1.018 -12.107 1.00 94.06 102 SER A O 1
ATOM 830 N N . SER A 1 103 ? -7.833 1.252 -11.661 1.00 93.06 103 SER A N 1
ATOM 831 C CA . SER A 1 103 ? -8.108 2.163 -12.787 1.00 93.06 103 SER A CA 1
ATOM 832 C C . SER A 1 103 ? -8.745 3.468 -12.316 1.00 93.06 103 SER A C 1
ATOM 834 O O . SER A 1 103 ? -9.605 3.453 -11.433 1.00 93.06 103 SER A O 1
ATOM 836 N N . ARG A 1 104 ? -8.329 4.580 -12.923 1.00 90.69 104 ARG A N 1
ATOM 837 C CA . ARG A 1 104 ? -8.861 5.935 -12.736 1.00 90.69 104 ARG A CA 1
ATOM 838 C C . ARG A 1 104 ? -8.835 6.666 -14.086 1.00 90.69 104 ARG A C 1
ATOM 840 O O . ARG A 1 104 ? -8.240 6.180 -15.043 1.00 90.69 104 ARG A O 1
ATOM 847 N N . ASP A 1 105 ? -9.437 7.845 -14.146 1.00 88.69 105 ASP A N 1
ATOM 848 C CA . ASP A 1 105 ? -9.457 8.728 -15.316 1.00 88.69 105 ASP A CA 1
ATOM 849 C C . ASP A 1 105 ? -8.056 9.043 -15.883 1.00 88.69 105 ASP A C 1
ATOM 851 O O . ASP A 1 105 ? -7.910 9.262 -17.081 1.00 88.69 105 ASP A O 1
ATOM 855 N N . ASP A 1 106 ? -7.011 9.040 -15.045 1.00 89.75 106 ASP A N 1
ATOM 856 C CA . ASP A 1 106 ? -5.622 9.334 -15.433 1.00 89.75 106 ASP A CA 1
ATOM 857 C C . ASP A 1 106 ? -4.809 8.100 -15.891 1.00 89.75 106 ASP A C 1
ATOM 859 O O . ASP A 1 106 ? -3.677 8.242 -16.382 1.00 89.75 106 ASP A O 1
ATOM 863 N N . GLY A 1 107 ? -5.367 6.888 -15.764 1.00 91.69 107 GLY A N 1
ATOM 864 C CA . GLY A 1 107 ? -4.743 5.655 -16.233 1.00 91.69 107 GLY A CA 1
ATOM 865 C C . GLY A 1 107 ? -5.072 4.393 -15.432 1.00 91.69 107 GLY A C 1
ATOM 866 O O . GLY A 1 107 ? -5.912 4.362 -14.531 1.00 91.69 107 GLY A O 1
ATOM 867 N N . ARG A 1 108 ? -4.369 3.316 -15.794 1.00 95.00 108 ARG A N 1
ATOM 868 C CA . ARG A 1 108 ? -4.419 2.006 -15.132 1.00 95.00 108 ARG A CA 1
ATOM 869 C C . ARG A 1 108 ? -3.091 1.743 -14.428 1.00 95.00 108 ARG A C 1
ATOM 871 O O . ARG A 1 108 ? -2.041 2.098 -14.961 1.00 95.00 108 ARG A O 1
ATOM 878 N N . TYR A 1 109 ? -3.129 1.105 -13.266 1.00 95.62 109 TYR A N 1
ATOM 879 C CA . TYR A 1 109 ? -1.973 0.932 -12.389 1.00 95.62 109 TYR A CA 1
ATOM 880 C C . TYR A 1 109 ? -1.911 -0.475 -11.805 1.00 95.62 109 TYR A C 1
ATOM 882 O O . TYR A 1 109 ? -2.938 -1.063 -11.468 1.00 95.62 109 TYR A O 1
ATOM 890 N N . CYS A 1 110 ? -0.698 -0.989 -11.640 1.00 95.75 110 CYS A N 1
ATOM 891 C CA . CYS A 1 110 ? -0.429 -2.296 -11.059 1.00 95.75 110 CYS A CA 1
ATOM 892 C C . CYS A 1 110 ? -0.431 -2.231 -9.531 1.00 95.75 110 CYS A C 1
ATOM 894 O O . CYS A 1 110 ? 0.467 -1.646 -8.929 1.00 95.75 110 CYS A O 1
ATOM 896 N N . GLY A 1 111 ? -1.416 -2.877 -8.911 1.00 94.38 111 GLY A N 1
ATOM 897 C CA . GLY A 1 111 ? -1.597 -2.946 -7.464 1.00 94.38 111 GLY A CA 1
ATOM 898 C C . GLY A 1 111 ? -2.708 -2.043 -6.932 1.00 94.38 111 GLY A C 1
ATOM 899 O O . GLY A 1 111 ? -3.365 -1.307 -7.669 1.00 94.38 111 GLY A O 1
ATOM 900 N N . GLU A 1 112 ? -2.927 -2.125 -5.621 1.00 93.50 112 GLU A N 1
ATOM 901 C CA . GLU A 1 112 ? -3.874 -1.287 -4.882 1.00 93.50 112 GLU A CA 1
ATOM 902 C C . GLU A 1 112 ? -3.125 -0.210 -4.101 1.00 93.50 112 GLU A C 1
ATOM 904 O O . GLU A 1 112 ? -2.189 -0.512 -3.356 1.00 93.50 112 GLU A O 1
ATOM 909 N N . PHE A 1 113 ? -3.559 1.042 -4.241 1.00 94.62 113 PHE A N 1
ATOM 910 C CA . PHE A 1 113 ? -2.886 2.184 -3.627 1.00 94.62 113 PHE A CA 1
ATOM 911 C C . PHE A 1 113 ? -3.706 2.772 -2.483 1.00 94.62 113 PHE A C 1
ATOM 913 O O . PHE A 1 113 ? -4.934 2.891 -2.552 1.00 94.62 113 PHE A O 1
ATOM 920 N N . TRP A 1 114 ? -3.016 3.170 -1.417 1.00 93.19 114 TRP A N 1
ATOM 921 C CA . TRP A 1 114 ? -3.640 3.907 -0.327 1.00 93.19 114 TRP A CA 1
ATOM 922 C C . TRP A 1 114 ? -4.255 5.204 -0.861 1.00 93.19 114 TRP A C 1
ATOM 924 O O . TRP A 1 114 ? -3.604 5.929 -1.608 1.00 93.19 114 TRP A O 1
ATOM 934 N N . HIS A 1 115 ? -5.519 5.462 -0.512 1.00 90.56 115 HIS A N 1
ATOM 935 C CA . HIS A 1 115 ? -6.302 6.603 -1.006 1.00 90.56 115 HIS A CA 1
ATOM 936 C C . HIS A 1 115 ? -6.496 6.678 -2.537 1.00 90.56 115 HIS A C 1
ATOM 938 O O . HIS A 1 115 ? -6.841 7.731 -3.078 1.00 90.56 115 HIS A O 1
ATOM 944 N N . PHE A 1 116 ? -6.388 5.552 -3.258 1.00 92.12 116 PHE A N 1
ATOM 945 C CA . PHE A 1 116 ? -6.545 5.515 -4.720 1.00 92.12 116 PHE A CA 1
ATOM 946 C C . PHE A 1 116 ? -7.870 6.081 -5.257 1.00 92.12 116 PHE A C 1
ATOM 948 O O . PHE A 1 116 ? -7.941 6.503 -6.405 1.00 92.12 116 PHE A O 1
ATOM 955 N N . LYS A 1 117 ? -8.942 6.115 -4.466 1.00 88.75 117 LYS A N 1
ATOM 956 C CA . LYS A 1 117 ? -10.230 6.674 -4.915 1.00 88.75 117 LYS A CA 1
ATOM 957 C C . LYS A 1 117 ? -10.465 8.118 -4.470 1.00 88.75 117 LYS A C 1
ATOM 959 O O . LYS A 1 117 ? -11.373 8.755 -4.988 1.00 88.75 117 LYS A O 1
ATOM 964 N N . THR A 1 118 ? -9.693 8.618 -3.509 1.00 89.25 118 THR A N 1
ATOM 965 C CA . THR A 1 118 ? -9.941 9.920 -2.870 1.00 89.25 118 THR A CA 1
ATOM 966 C C . THR A 1 118 ? -8.933 10.978 -3.295 1.00 89.25 118 THR A C 1
ATOM 968 O O . THR A 1 118 ? -9.314 12.128 -3.503 1.00 89.25 118 THR A O 1
ATOM 971 N N . ASP A 1 119 ? -7.666 10.599 -3.468 1.00 90.00 119 ASP A N 1
ATOM 972 C CA . ASP A 1 119 ? -6.578 11.561 -3.628 1.00 90.00 119 ASP A CA 1
ATOM 973 C C . ASP A 1 119 ? -6.231 11.718 -5.109 1.00 90.00 119 ASP A C 1
ATOM 975 O O . ASP A 1 119 ? -5.849 10.755 -5.774 1.00 90.00 119 ASP A O 1
ATOM 979 N N . LYS A 1 120 ? -6.339 12.941 -5.643 1.00 86.62 120 LYS A N 1
ATOM 980 C CA . LYS A 1 120 ? -6.048 13.223 -7.062 1.00 86.62 120 LYS A CA 1
ATOM 981 C C . LYS A 1 120 ? -4.596 12.921 -7.435 1.00 86.62 120 LYS A C 1
ATOM 983 O O . LYS A 1 120 ? -4.351 12.387 -8.506 1.00 86.62 120 LYS A O 1
ATOM 988 N N . SER A 1 121 ? -3.661 13.210 -6.537 1.00 90.06 121 SER A N 1
ATOM 989 C CA . SER A 1 121 ? -2.237 12.931 -6.707 1.00 90.06 121 SER A CA 1
ATOM 990 C C . SER A 1 121 ? -1.759 12.061 -5.552 1.00 90.06 121 SER A C 1
ATOM 992 O O . SER A 1 121 ? -2.054 12.351 -4.392 1.00 90.06 121 SER A O 1
ATOM 994 N N . ILE A 1 122 ? -1.056 10.974 -5.872 1.00 93.38 122 ILE A N 1
ATOM 995 C CA . ILE A 1 122 ? -0.539 10.019 -4.888 1.00 93.38 122 ILE A CA 1
ATOM 996 C C . ILE A 1 122 ? 0.969 9.959 -5.045 1.00 93.38 122 ILE A C 1
ATOM 998 O O . ILE A 1 122 ? 1.473 9.501 -6.067 1.00 93.38 122 ILE A O 1
ATOM 1002 N N . LEU A 1 123 ? 1.684 10.382 -4.007 1.00 94.81 123 LEU A N 1
ATOM 1003 C CA . LEU A 1 123 ? 3.129 10.223 -3.921 1.00 94.81 123 LEU A CA 1
ATOM 1004 C C . LEU A 1 123 ? 3.457 8.861 -3.313 1.00 94.81 123 LEU A C 1
ATOM 1006 O O . LEU A 1 123 ? 2.957 8.496 -2.244 1.00 94.81 123 LEU A O 1
ATOM 1010 N N . ILE A 1 124 ? 4.319 8.109 -3.975 1.00 95.25 124 ILE A N 1
ATOM 1011 C CA . ILE A 1 124 ? 4.715 6.757 -3.599 1.00 95.25 124 ILE A CA 1
ATOM 1012 C C . ILE A 1 124 ? 6.176 6.805 -3.171 1.00 95.25 124 ILE A C 1
ATOM 1014 O O . ILE A 1 124 ? 7.047 7.052 -4.010 1.00 95.25 124 ILE A O 1
ATOM 1018 N N . PRO A 1 125 ? 6.480 6.583 -1.881 1.00 96.62 125 PRO A N 1
ATOM 1019 C CA . PRO A 1 125 ? 7.854 6.509 -1.445 1.00 96.62 125 PRO A CA 1
ATOM 1020 C C . PRO A 1 125 ? 8.461 5.208 -1.958 1.00 96.62 125 PRO A C 1
ATOM 1022 O O . PRO A 1 125 ? 7.825 4.147 -1.943 1.00 96.62 125 PRO A O 1
ATOM 1025 N N . TYR A 1 126 ? 9.712 5.297 -2.387 1.00 96.06 126 TYR A N 1
ATOM 1026 C CA . TYR A 1 126 ? 10.458 4.164 -2.910 1.00 96.06 126 TYR A CA 1
ATOM 1027 C C . TYR A 1 126 ? 11.867 4.115 -2.333 1.00 96.06 126 TYR A C 1
ATOM 1029 O O . TYR A 1 126 ? 12.408 5.107 -1.835 1.00 96.06 126 TYR A O 1
ATOM 1037 N N . LYS A 1 127 ? 12.471 2.933 -2.403 1.00 94.94 127 LYS A N 1
ATOM 1038 C CA . LYS A 1 127 ? 13.888 2.725 -2.106 1.00 94.94 127 LYS A CA 1
ATOM 1039 C C . LYS A 1 127 ? 14.440 1.558 -2.909 1.00 94.94 127 LYS A C 1
ATOM 1041 O O . LYS A 1 127 ? 13.711 0.632 -3.263 1.00 94.94 127 LYS A O 1
ATOM 1046 N N . SER A 1 128 ? 15.738 1.588 -3.158 1.00 93.56 128 SER A N 1
ATOM 1047 C CA . SER A 1 128 ? 16.472 0.463 -3.716 1.00 93.56 128 SER A CA 1
ATOM 1048 C C . SER A 1 128 ? 16.400 -0.732 -2.766 1.00 93.56 128 SER A C 1
ATOM 1050 O O . SER A 1 128 ? 16.648 -0.600 -1.565 1.00 93.56 128 SER A O 1
ATOM 1052 N N . LEU A 1 129 ? 16.015 -1.889 -3.301 1.00 91.81 129 LEU A N 1
ATOM 1053 C CA . LEU A 1 129 ? 16.067 -3.164 -2.591 1.00 91.81 129 LEU A CA 1
ATOM 1054 C C . LEU A 1 129 ? 17.421 -3.847 -2.826 1.00 91.81 129 LEU A C 1
ATOM 1056 O O . LEU A 1 129 ? 17.995 -4.412 -1.900 1.00 91.81 129 LEU A O 1
ATOM 1060 N N . ASN A 1 130 ? 17.923 -3.783 -4.060 1.00 91.12 130 ASN A N 1
ATOM 1061 C CA . ASN A 1 130 ? 19.234 -4.271 -4.482 1.00 91.12 130 ASN A CA 1
ATOM 1062 C C . ASN A 1 130 ? 19.660 -3.560 -5.782 1.00 91.12 130 ASN A C 1
ATOM 1064 O O . ASN A 1 130 ? 18.991 -2.639 -6.245 1.00 91.12 130 ASN A O 1
AT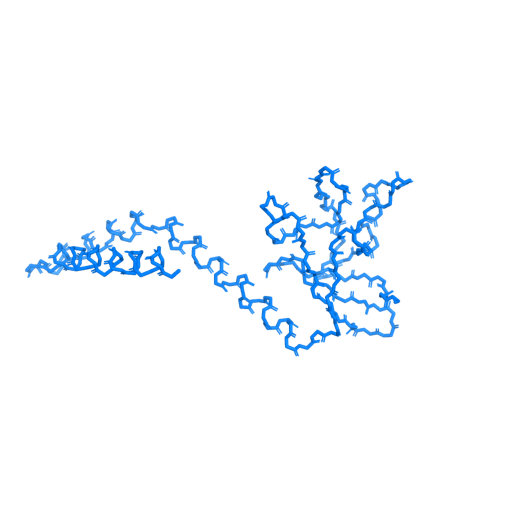OM 1068 N N . ASN A 1 131 ? 20.756 -4.002 -6.402 1.00 88.69 131 ASN A N 1
ATOM 1069 C CA . ASN A 1 131 ? 21.304 -3.365 -7.604 1.00 88.69 131 ASN A CA 1
ATOM 1070 C C . ASN A 1 131 ? 20.330 -3.290 -8.793 1.00 88.69 131 ASN A C 1
ATOM 1072 O O . ASN A 1 131 ? 20.517 -2.414 -9.638 1.00 88.69 131 ASN A O 1
ATOM 1076 N N . ASN A 1 132 ? 19.303 -4.149 -8.838 1.00 91.31 132 ASN A N 1
ATOM 1077 C CA . ASN A 1 132 ? 18.402 -4.312 -9.982 1.00 91.31 132 ASN A CA 1
ATOM 1078 C C . ASN A 1 132 ? 16.914 -4.107 -9.639 1.00 91.31 132 ASN A C 1
ATOM 1080 O O . ASN A 1 132 ? 16.082 -4.144 -10.545 1.00 91.31 132 ASN A O 1
ATOM 1084 N N . GLN A 1 133 ? 16.562 -3.901 -8.366 1.00 94.31 133 GLN A N 1
ATOM 1085 C CA . GLN A 1 133 ? 15.172 -3.860 -7.911 1.00 94.31 133 GLN A CA 1
ATOM 1086 C C . GLN A 1 133 ? 14.890 -2.666 -7.002 1.00 94.31 133 GLN A C 1
ATOM 1088 O O . GLN A 1 133 ? 15.683 -2.316 -6.124 1.00 94.31 133 GLN A O 1
ATOM 1093 N N . THR A 1 134 ? 13.697 -2.104 -7.162 1.00 95.50 134 THR A N 1
ATOM 1094 C CA . THR A 1 134 ? 13.155 -1.036 -6.319 1.00 95.50 134 THR A CA 1
ATOM 1095 C C . THR A 1 134 ? 11.906 -1.541 -5.614 1.00 95.50 134 THR A C 1
ATOM 1097 O O . THR A 1 134 ? 11.084 -2.240 -6.205 1.00 95.50 134 THR A O 1
ATOM 1100 N N . ILE A 1 135 ? 11.762 -1.185 -4.340 1.00 96.31 135 ILE A N 1
ATOM 1101 C CA . ILE A 1 135 ? 10.549 -1.425 -3.565 1.00 96.31 135 ILE A CA 1
ATOM 1102 C C . ILE A 1 135 ? 9.791 -0.110 -3.373 1.00 96.31 135 ILE A C 1
ATOM 1104 O O . ILE A 1 135 ? 10.377 0.912 -3.011 1.00 96.31 135 ILE A O 1
ATOM 1108 N N . TYR A 1 136 ? 8.483 -0.164 -3.591 1.00 96.56 136 TYR A N 1
ATOM 1109 C CA . TYR A 1 136 ? 7.523 0.928 -3.494 1.00 96.56 136 TYR A CA 1
ATOM 1110 C C . TYR A 1 136 ? 6.527 0.629 -2.379 1.00 96.56 136 TYR A C 1
ATOM 1112 O O . TYR A 1 136 ? 6.035 -0.497 -2.259 1.00 96.56 136 TYR A O 1
ATOM 1120 N N . TRP A 1 137 ? 6.187 1.627 -1.570 1.00 96.75 137 TRP A N 1
ATOM 1121 C CA . TRP A 1 137 ? 5.065 1.506 -0.640 1.00 96.75 137 TRP A CA 1
ATOM 1122 C C . TRP A 1 137 ? 3.765 1.861 -1.366 1.00 96.75 137 TRP A C 1
ATOM 1124 O O . TRP A 1 137 ? 3.548 3.026 -1.688 1.00 96.75 137 TRP A O 1
ATOM 1134 N N . ALA A 1 138 ? 2.906 0.878 -1.637 1.00 95.38 138 ALA A N 1
ATOM 1135 C CA . ALA A 1 138 ? 1.645 1.106 -2.346 1.00 95.38 138 ALA A CA 1
ATOM 1136 C C . ALA A 1 138 ? 0.478 1.299 -1.371 1.00 95.38 138 ALA A C 1
ATOM 1138 O O . ALA A 1 138 ? -0.299 2.246 -1.497 1.00 95.38 138 ALA A O 1
ATOM 1139 N N . SER A 1 139 ? 0.377 0.429 -0.367 1.00 93.88 139 SER A N 1
ATOM 1140 C CA . SER A 1 139 ? -0.671 0.473 0.647 1.00 93.88 139 SER A CA 1
ATOM 1141 C C . SER A 1 139 ? -0.154 -0.029 2.002 1.00 93.88 139 SER A C 1
ATOM 1143 O O . SER A 1 139 ? 0.968 -0.535 2.095 1.00 93.88 139 SER A O 1
ATOM 1145 N N . PRO A 1 140 ? -0.953 0.067 3.079 1.00 91.25 140 PRO A N 1
ATOM 1146 C CA . PRO A 1 140 ? -0.542 -0.383 4.410 1.00 91.25 140 PRO A CA 1
ATOM 1147 C C . PRO A 1 140 ? -0.119 -1.853 4.440 1.00 91.25 140 PRO A C 1
ATOM 1149 O O . PRO A 1 140 ? 0.777 -2.221 5.201 1.00 91.25 140 PRO A O 1
ATOM 1152 N N . THR A 1 141 ? -0.748 -2.669 3.593 1.00 90.00 141 THR A N 1
ATOM 1153 C CA . THR A 1 141 ? -0.555 -4.117 3.484 1.00 90.00 141 THR A CA 1
ATOM 1154 C C . THR A 1 141 ? 0.208 -4.532 2.225 1.00 90.00 141 THR A C 1
ATOM 1156 O O . THR A 1 141 ? 0.544 -5.711 2.094 1.00 90.00 141 THR A O 1
ATOM 1159 N N . LEU A 1 142 ? 0.515 -3.596 1.318 1.00 93.75 142 LEU A N 1
ATOM 1160 C CA . LEU A 1 142 ? 1.142 -3.878 0.029 1.00 93.75 142 LEU A CA 1
ATOM 1161 C C . LEU A 1 142 ? 2.393 -3.027 -0.192 1.00 93.75 142 LEU A C 1
ATOM 1163 O O . LEU A 1 142 ? 2.347 -1.796 -0.262 1.00 93.75 142 LEU A O 1
ATOM 1167 N N . LYS A 1 143 ? 3.515 -3.713 -0.390 1.00 96.06 143 LYS A N 1
ATOM 1168 C CA . LYS A 1 143 ? 4.730 -3.140 -0.961 1.00 96.06 143 LYS A CA 1
ATOM 1169 C C . LYS A 1 143 ? 4.984 -3.839 -2.283 1.00 96.06 143 LYS A C 1
ATOM 1171 O O . LYS A 1 143 ? 4.919 -5.063 -2.347 1.00 96.06 143 LYS A O 1
ATOM 1176 N N . ILE A 1 144 ? 5.264 -3.058 -3.312 1.00 96.81 144 ILE A N 1
ATOM 1177 C CA . ILE A 1 144 ? 5.461 -3.567 -4.664 1.00 96.81 144 ILE A CA 1
ATOM 1178 C C . ILE A 1 144 ? 6.951 -3.535 -4.966 1.00 96.81 144 ILE A C 1
ATOM 1180 O O . ILE A 1 144 ? 7.600 -2.515 -4.762 1.00 96.81 144 ILE A O 1
ATOM 1184 N N . ILE A 1 145 ? 7.495 -4.652 -5.423 1.00 96.75 145 ILE A N 1
ATOM 1185 C CA . ILE A 1 145 ? 8.879 -4.802 -5.852 1.00 96.75 145 ILE A CA 1
ATOM 1186 C C . ILE A 1 145 ? 8.870 -4.894 -7.372 1.00 96.75 145 ILE A C 1
ATOM 1188 O O . ILE A 1 145 ? 8.152 -5.711 -7.949 1.00 96.75 145 ILE A O 1
ATOM 1192 N N . GLY A 1 146 ? 9.663 -4.044 -8.010 1.00 94.56 146 GLY A N 1
ATOM 1193 C CA . GLY A 1 146 ? 9.768 -3.957 -9.458 1.00 94.56 146 GLY A CA 1
ATOM 1194 C C . GLY A 1 146 ? 11.203 -3.769 -9.932 1.00 94.56 146 GLY A C 1
ATOM 1195 O O . GLY A 1 146 ? 12.128 -3.733 -9.110 1.00 94.56 146 GLY A O 1
ATOM 1196 N N . PRO A 1 147 ? 11.395 -3.638 -11.254 1.00 91.19 147 PRO A N 1
ATOM 1197 C CA . PRO A 1 147 ? 12.678 -3.254 -11.825 1.00 91.19 147 PRO A CA 1
ATOM 1198 C C . PRO A 1 147 ? 13.173 -1.929 -11.236 1.00 91.19 147 PRO A C 1
ATOM 1200 O O . PRO A 1 147 ? 12.388 -1.104 -10.761 1.00 91.19 147 PRO A O 1
ATOM 1203 N N . LYS A 1 148 ? 14.495 -1.744 -11.249 1.00 88.19 148 LYS A N 1
ATOM 1204 C CA . LYS A 1 148 ? 15.148 -0.545 -10.725 1.00 88.19 148 LYS A CA 1
ATOM 1205 C C . LYS A 1 148 ? 14.557 0.722 -11.343 1.00 88.19 148 LYS A C 1
ATOM 1207 O O . LYS A 1 148 ? 14.563 0.885 -12.561 1.00 88.19 148 LYS A O 1
ATOM 1212 N N . PHE A 1 149 ? 14.120 1.630 -10.479 1.00 82.88 149 PHE A N 1
ATOM 1213 C CA . PHE A 1 149 ? 13.769 2.991 -10.859 1.00 82.88 149 PHE A CA 1
ATOM 1214 C C . PHE A 1 149 ? 15.043 3.765 -11.205 1.00 82.88 149 PHE A C 1
ATOM 1216 O O . PHE A 1 149 ? 15.958 3.823 -10.376 1.00 82.88 149 PHE A O 1
ATOM 1223 N N . GLN A 1 150 ? 15.114 4.278 -12.434 1.00 69.25 150 GLN A N 1
ATOM 1224 C CA . GLN A 1 150 ? 16.221 5.103 -12.924 1.00 69.25 150 GLN A CA 1
ATOM 1225 C C . GLN A 1 150 ? 15.988 6.571 -12.589 1.00 69.25 150 GLN A C 1
ATOM 1227 O O . GLN A 1 150 ? 14.831 7.022 -12.740 1.00 69.25 150 GLN A O 1
#